Protein AF-A0A377E6G8-F1 (afdb_monomer_lite)

pLDDT: mean 90.32, std 9.25, range [52.38, 97.38]

Radius of gyration: 13.07 Å; chains: 1; bounding box: 34×19×31 Å

Organism: Escherichia coli (NCBI:txid562)

InterPro domains:
  IPR001453 MoaB/Mog domain [PF00994] (5-73)
  IPR012245 Molybdenum cofactor biosynthesis protein MoaB [PTHR43232] (8-83)
  IPR036425 MoaB/Mog-like domain superfamily [G3DSA:3.40.980.10] (3-87)
  IPR036425 MoaB/Mog-like domain superfamily [SSF53218] (5-85)

Foldseek 3Di:
DVPDCVVCVVQAPFWPAVLLVVLLVQVCVVPNPVSVVWPWTWGAHPLDTDTDTDPDPVSVCSSCPVPVVLQCPPPRPPHHSVVSHDD

Sequence (87 aa):
MIRLPKHLLPLFDREVEGFGEVFRMLSFEEIGTSTLQSRAVAGVANKTLIFAMPGSTKACRTAWENIIAPQLDARTRPCNFHPHLKK

Secondary structure (DSSP, 8-state):
-TTHHHHHGGG-SEE-HHHHHHHHHHHHHHHGGGGGG---EEEEETTEEEEE--SSHHHHHHHIIIIIHHHH-TT-SS--SGGGS--

Structure (mmCIF, N/CA/C/O backbone):
data_AF-A0A377E6G8-F1
#
_entry.id   AF-A0A377E6G8-F1
#
loop_
_atom_site.group_PDB
_atom_site.id
_atom_site.type_symbol
_atom_site.label_atom_id
_atom_site.label_alt_id
_atom_site.label_comp_id
_atom_site.label_asym_id
_atom_site.label_entity_id
_atom_site.label_seq_id
_atom_site.pdbx_PDB_ins_code
_atom_site.Cartn_x
_atom_site.Cartn_y
_atom_site.Cartn_z
_atom_site.occupancy
_atom_site.B_iso_or_equiv
_atom_site.auth_seq_id
_atom_site.auth_comp_id
_atom_site.auth_asym_id
_atom_site.auth_atom_id
_atom_site.pdbx_PDB_model_num
ATOM 1 N N . MET A 1 1 ? 14.365 2.567 3.049 1.00 54.97 1 MET A N 1
ATOM 2 C CA . MET A 1 1 ? 13.216 1.632 3.151 1.00 54.97 1 MET A CA 1
ATOM 3 C C . MET A 1 1 ? 13.493 0.326 3.922 1.00 54.97 1 MET A C 1
ATOM 5 O O . MET A 1 1 ? 12.555 -0.413 4.209 1.00 54.97 1 MET A O 1
ATOM 9 N N . ILE A 1 2 ? 14.742 0.041 4.336 1.00 52.38 2 ILE A N 1
ATOM 10 C CA . ILE A 1 2 ? 15.145 -1.226 4.997 1.00 52.38 2 ILE A CA 1
ATOM 11 C C . ILE A 1 2 ? 14.632 -1.371 6.459 1.00 52.38 2 ILE A C 1
ATOM 13 O O . ILE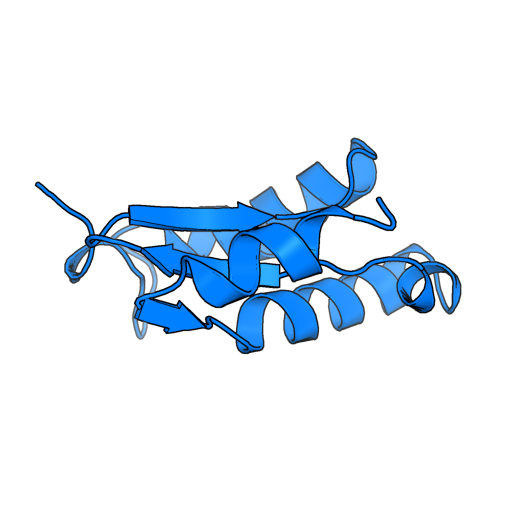 A 1 2 ? 14.664 -2.458 7.038 1.00 52.38 2 ILE A O 1
ATOM 17 N N . ARG A 1 3 ? 13.999 -0.349 7.051 1.00 60.19 3 ARG A N 1
ATOM 18 C CA . ARG A 1 3 ? 13.510 -0.427 8.445 1.00 60.19 3 ARG A CA 1
ATOM 19 C C . ARG A 1 3 ? 11.991 -0.453 8.640 1.00 60.19 3 ARG A C 1
ATOM 21 O O . ARG A 1 3 ? 11.566 -0.853 9.707 1.00 60.19 3 ARG A O 1
ATOM 28 N N . LEU A 1 4 ? 11.182 -0.080 7.650 1.00 66.50 4 LEU A N 1
ATOM 29 C CA . LEU A 1 4 ? 9.753 0.178 7.881 1.00 66.50 4 LEU A CA 1
ATOM 30 C C . LEU A 1 4 ? 8.928 -1.069 8.296 1.00 66.50 4 LEU A C 1
ATOM 32 O O . LEU A 1 4 ? 8.253 -0.994 9.317 1.00 66.50 4 LEU A O 1
ATOM 36 N N . PRO A 1 5 ? 9.038 -2.237 7.629 1.00 70.62 5 PRO A N 1
ATOM 37 C CA . PRO A 1 5 ? 8.220 -3.410 7.958 1.00 70.62 5 PRO A CA 1
ATOM 38 C C . PRO A 1 5 ? 8.481 -3.950 9.366 1.00 70.62 5 PRO A C 1
ATOM 40 O O . PRO A 1 5 ? 7.547 -4.191 10.116 1.00 70.62 5 PRO A O 1
ATOM 43 N N . LYS A 1 6 ? 9.751 -4.051 9.779 1.00 74.00 6 LYS A N 1
ATOM 44 C CA . LYS A 1 6 ? 10.121 -4.609 11.092 1.00 74.00 6 LYS A CA 1
ATOM 45 C C . LYS A 1 6 ? 9.575 -3.819 12.290 1.00 74.00 6 LYS A C 1
ATOM 47 O O . LYS A 1 6 ? 9.512 -4.365 13.381 1.00 74.00 6 LYS A O 1
ATOM 52 N N . HIS A 1 7 ? 9.234 -2.544 12.101 1.00 81.00 7 HIS A N 1
ATOM 53 C CA . HIS A 1 7 ? 8.663 -1.706 13.157 1.00 81.00 7 HIS A CA 1
ATOM 54 C C . HIS A 1 7 ? 7.134 -1.666 13.117 1.00 81.00 7 HIS A C 1
ATOM 56 O O . HIS A 1 7 ? 6.526 -1.411 14.147 1.00 81.00 7 HIS A O 1
ATOM 62 N N . LEU A 1 8 ? 6.523 -1.907 11.953 1.00 84.19 8 LEU A N 1
ATOM 63 C CA . LEU A 1 8 ? 5.070 -1.864 11.789 1.00 84.19 8 LEU A CA 1
ATOM 64 C C . LEU A 1 8 ? 4.404 -3.217 12.041 1.00 84.19 8 LEU A C 1
ATOM 66 O O . LEU A 1 8 ? 3.344 -3.245 12.651 1.00 84.19 8 LEU A O 1
ATOM 70 N N . LEU A 1 9 ? 5.038 -4.322 11.635 1.00 86.81 9 LEU A N 1
ATOM 71 C CA . LEU A 1 9 ? 4.488 -5.671 11.804 1.00 86.81 9 LEU A CA 1
ATOM 72 C C . LEU A 1 9 ? 4.074 -5.986 13.256 1.00 86.81 9 LEU A C 1
ATOM 74 O O . LEU A 1 9 ? 2.964 -6.473 13.440 1.00 86.81 9 LEU A O 1
ATOM 78 N N . PRO A 1 10 ? 4.866 -5.652 14.300 1.00 90.88 10 PRO A N 1
ATOM 79 C CA . PRO A 1 10 ? 4.463 -5.913 15.685 1.00 90.88 10 PRO A CA 1
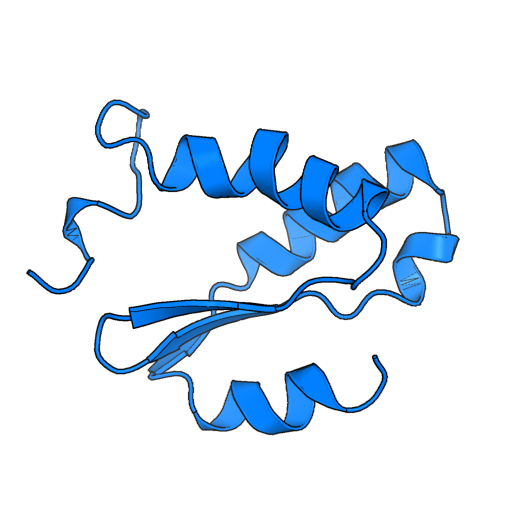ATOM 80 C C . PRO A 1 10 ? 3.294 -5.050 16.180 1.00 90.88 10 PRO A C 1
ATOM 82 O O . PRO A 1 10 ? 2.763 -5.314 17.253 1.00 90.88 10 PRO A O 1
ATOM 85 N N . LEU A 1 11 ? 2.940 -3.986 15.453 1.00 89.75 11 LEU A N 1
ATOM 86 C CA . LEU A 1 11 ? 1.859 -3.070 15.820 1.00 89.75 11 LEU A CA 1
ATOM 87 C C . LEU A 1 11 ? 0.523 -3.462 15.182 1.00 89.75 11 LEU A C 1
ATOM 89 O O . LEU A 1 11 ? -0.501 -2.884 15.537 1.00 89.75 11 LEU A O 1
ATOM 93 N N . PHE A 1 12 ? 0.527 -4.378 14.213 1.00 92.38 12 PHE A N 1
ATOM 94 C CA . PHE A 1 12 ? -0.686 -4.792 13.524 1.00 92.38 12 PHE A CA 1
ATOM 95 C C . PHE A 1 12 ? -1.455 -5.824 14.348 1.00 92.38 12 PHE A C 1
ATOM 97 O O . PHE A 1 12 ? -0.913 -6.852 14.739 1.00 92.38 12 PHE A O 1
ATOM 104 N N . ASP A 1 13 ? -2.752 -5.580 14.529 1.00 92.69 13 ASP A N 1
ATOM 105 C CA . ASP A 1 13 ? -3.695 -6.593 15.010 1.00 92.69 13 ASP A CA 1
ATOM 106 C C . ASP A 1 13 ? -3.878 -7.694 13.954 1.00 92.69 13 ASP A C 1
ATOM 108 O O . ASP A 1 13 ? -4.120 -8.859 14.269 1.00 92.69 13 ASP A O 1
ATOM 112 N N . ARG A 1 14 ? -3.804 -7.306 12.675 1.00 91.75 14 ARG A N 1
ATOM 113 C CA . ARG A 1 14 ? -3.886 -8.202 11.522 1.00 91.75 14 ARG A CA 1
ATOM 114 C C . ARG A 1 14 ? -3.081 -7.643 10.358 1.00 91.75 14 ARG A C 1
ATOM 116 O O . ARG A 1 14 ? -3.260 -6.483 9.987 1.00 91.75 14 ARG A O 1
ATOM 123 N N . GLU A 1 15 ? -2.259 -8.479 9.738 1.00 94.38 15 GLU A N 1
ATOM 124 C CA . GLU A 1 15 ? -1.587 -8.149 8.481 1.00 94.38 15 GLU A CA 1
ATOM 125 C C . GLU A 1 15 ? -2.543 -8.287 7.282 1.00 94.38 15 GLU A C 1
ATOM 127 O O . GLU A 1 15 ? -3.396 -9.173 7.234 1.00 94.38 15 GLU A O 1
ATOM 132 N N . VAL A 1 16 ? -2.414 -7.388 6.305 1.00 95.25 16 VAL A N 1
ATOM 133 C CA . VAL A 1 16 ? -3.104 -7.454 5.011 1.00 95.25 16 VAL A CA 1
ATOM 134 C C . VAL A 1 16 ? -2.076 -7.890 3.969 1.00 95.25 16 VAL A C 1
ATOM 136 O O . VAL A 1 16 ? -1.561 -7.080 3.195 1.00 95.25 16 VAL A O 1
ATOM 139 N N . GLU A 1 17 ? -1.751 -9.183 3.979 1.00 93.50 17 GLU A N 1
ATOM 140 C CA . GLU A 1 17 ? -0.682 -9.780 3.159 1.00 93.50 17 GLU A CA 1
ATOM 141 C C . GLU A 1 17 ? -0.870 -9.489 1.660 1.00 93.50 17 GLU A C 1
ATOM 143 O O . GLU A 1 17 ? 0.075 -9.094 0.967 1.00 93.50 17 GLU A O 1
ATOM 148 N N . GLY A 1 18 ? -2.124 -9.542 1.189 1.00 94.75 18 GLY A N 1
ATOM 149 C CA . GLY A 1 18 ? -2.483 -9.306 -0.211 1.00 94.75 18 GLY A CA 1
ATOM 150 C C . GLY A 1 18 ? -2.069 -7.931 -0.753 1.00 94.75 18 GLY A C 1
ATOM 151 O O . GLY A 1 18 ? -1.833 -7.796 -1.951 1.00 94.75 18 GLY A O 1
ATOM 152 N N . PHE A 1 19 ? -1.896 -6.910 0.098 1.00 95.94 19 PHE A N 1
ATOM 153 C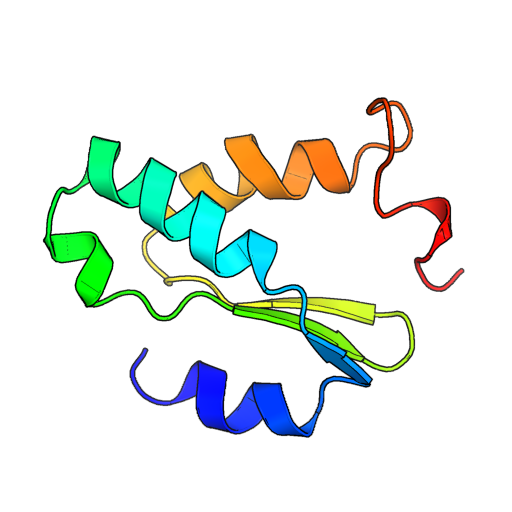 CA . PHE A 1 19 ? -1.389 -5.612 -0.362 1.00 95.94 19 PHE A CA 1
ATOM 154 C C . PHE A 1 19 ? 0.038 -5.724 -0.901 1.00 95.94 19 PHE A C 1
ATOM 156 O O . PHE A 1 19 ? 0.332 -5.237 -1.991 1.00 95.94 19 PHE A O 1
ATOM 163 N N . GLY A 1 20 ? 0.933 -6.364 -0.143 1.00 93.81 20 GLY A N 1
ATOM 164 C CA . GLY A 1 20 ? 2.334 -6.490 -0.531 1.00 93.81 20 GLY A CA 1
ATOM 165 C C . GLY A 1 20 ? 2.504 -7.346 -1.784 1.00 93.81 20 GLY A C 1
ATOM 166 O O . GLY A 1 20 ? 3.342 -7.037 -2.629 1.00 93.81 20 GLY A O 1
ATOM 167 N N . GLU A 1 21 ? 1.703 -8.403 -1.911 1.00 95.12 21 GLU A N 1
ATOM 168 C CA . GLU A 1 21 ? 1.709 -9.311 -3.060 1.00 95.12 21 GLU A CA 1
ATOM 169 C C . GLU A 1 21 ? 1.255 -8.617 -4.343 1.00 95.12 21 GLU A C 1
ATOM 171 O O . GLU A 1 21 ? 2.015 -8.569 -5.312 1.00 95.12 21 GLU A O 1
ATOM 176 N N . VAL A 1 22 ? 0.064 -8.009 -4.330 1.00 96.62 22 VAL A N 1
ATOM 177 C CA . VAL A 1 22 ? -0.486 -7.307 -5.498 1.00 96.62 22 VAL A CA 1
ATOM 178 C C . VAL A 1 22 ? 0.395 -6.119 -5.872 1.00 96.62 22 VAL A C 1
ATOM 180 O O . VAL A 1 22 ? 0.704 -5.922 -7.045 1.00 96.62 22 VAL A O 1
ATOM 183 N N . PHE A 1 23 ? 0.889 -5.364 -4.888 1.00 96.12 23 PHE A N 1
ATOM 184 C CA . PHE A 1 23 ? 1.808 -4.260 -5.151 1.00 96.12 23 PHE A CA 1
ATOM 185 C C . PHE A 1 23 ? 3.089 -4.726 -5.851 1.00 96.12 23 PHE A C 1
ATOM 187 O O . PHE A 1 23 ? 3.541 -4.082 -6.801 1.00 96.12 23 PHE A O 1
ATOM 194 N N . ARG A 1 24 ? 3.686 -5.839 -5.400 1.00 95.12 24 ARG A N 1
ATOM 195 C CA . ARG A 1 24 ? 4.898 -6.385 -6.024 1.00 95.12 24 ARG A CA 1
ATOM 196 C C . ARG A 1 24 ? 4.629 -6.924 -7.421 1.00 95.12 24 ARG A C 1
ATOM 198 O O . ARG A 1 24 ? 5.501 -6.744 -8.266 1.00 95.12 24 ARG A O 1
ATOM 205 N N . MET A 1 25 ? 3.462 -7.528 -7.653 1.00 96.44 25 MET A N 1
ATOM 206 C CA . MET A 1 25 ? 3.021 -8.002 -8.969 1.00 96.44 25 MET A CA 1
ATOM 207 C C . MET A 1 25 ? 2.929 -6.842 -9.966 1.00 96.44 25 MET A C 1
ATOM 209 O O . MET A 1 25 ? 3.634 -6.851 -10.969 1.00 96.44 25 MET A O 1
ATOM 213 N N . LEU A 1 26 ? 2.169 -5.793 -9.639 1.00 95.69 26 LEU A N 1
ATOM 214 C CA . LEU A 1 26 ? 2.038 -4.605 -10.493 1.00 95.69 26 LEU A CA 1
ATOM 215 C C . LEU A 1 26 ? 3.385 -3.895 -10.692 1.00 95.69 26 LEU A C 1
ATOM 217 O O . LEU A 1 26 ? 3.750 -3.498 -11.795 1.00 95.69 26 LEU A O 1
ATOM 221 N N . SER A 1 27 ? 4.182 -3.788 -9.627 1.00 94.00 27 SER A N 1
ATOM 222 C CA . SER A 1 27 ? 5.522 -3.201 -9.722 1.00 94.00 27 SER A CA 1
ATOM 223 C C . SER A 1 27 ? 6.466 -4.049 -10.579 1.00 94.00 27 SER A C 1
ATOM 225 O O . SER A 1 27 ? 7.356 -3.500 -11.219 1.00 94.00 27 SER A O 1
ATOM 227 N N . PHE A 1 28 ? 6.307 -5.373 -10.620 1.00 95.44 28 PHE A N 1
ATOM 228 C CA . PHE A 1 28 ? 7.118 -6.222 -11.492 1.00 95.44 28 PHE A CA 1
ATOM 229 C C . PHE A 1 28 ? 6.862 -5.899 -12.967 1.00 95.44 28 PHE A C 1
ATOM 231 O O . PHE A 1 28 ? 7.813 -5.802 -13.736 1.00 95.44 28 PHE A O 1
ATOM 238 N N . GLU A 1 29 ? 5.609 -5.651 -13.347 1.00 95.00 29 GLU A N 1
ATOM 239 C CA . GLU A 1 29 ? 5.262 -5.231 -14.710 1.00 95.00 29 GLU A CA 1
ATOM 240 C C . GLU A 1 29 ? 5.844 -3.850 -15.055 1.00 95.00 29 GLU A C 1
ATOM 242 O O . GLU A 1 29 ? 6.277 -3.617 -16.181 1.00 95.00 29 GLU A O 1
ATOM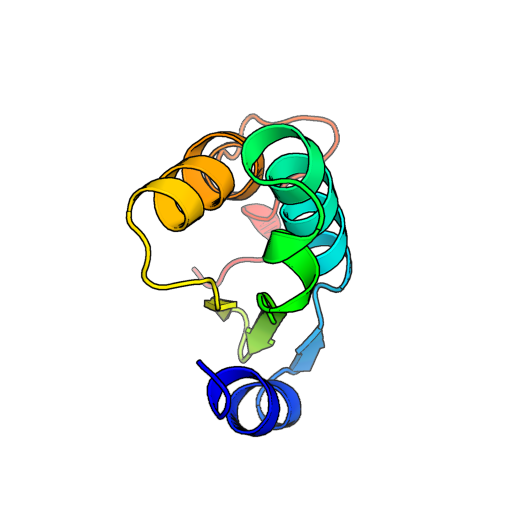 247 N N . GLU A 1 30 ? 5.925 -2.937 -14.081 1.00 91.25 30 GLU A N 1
ATOM 248 C CA . GLU A 1 30 ? 6.392 -1.566 -14.316 1.00 91.25 30 GLU A CA 1
ATOM 249 C C . GLU A 1 30 ? 7.914 -1.351 -14.225 1.00 91.25 30 GLU A C 1
ATOM 251 O O . GLU A 1 30 ? 8.442 -0.439 -14.872 1.00 91.25 30 GLU A O 1
ATOM 256 N N . ILE A 1 31 ? 8.606 -2.077 -13.338 1.00 91.56 31 ILE A N 1
ATOM 257 C CA . ILE A 1 31 ? 10.034 -1.873 -13.008 1.00 91.56 31 ILE A CA 1
ATOM 258 C C . ILE A 1 31 ? 10.849 -3.178 -12.963 1.00 91.56 31 ILE A C 1
ATOM 260 O O . ILE A 1 31 ? 12.033 -3.160 -12.602 1.00 91.56 31 ILE A O 1
ATOM 264 N N . GLY A 1 32 ? 10.239 -4.311 -13.320 1.00 93.50 32 GLY A N 1
ATOM 265 C CA . GLY A 1 32 ? 10.886 -5.618 -13.364 1.00 93.50 32 GLY A CA 1
ATOM 266 C C . GLY A 1 32 ? 11.376 -6.092 -11.998 1.00 93.50 32 GLY A C 1
ATOM 267 O O . GLY A 1 32 ? 10.773 -5.849 -10.949 1.00 93.50 32 GLY A O 1
ATOM 268 N N . THR A 1 33 ? 12.537 -6.745 -11.999 1.00 94.19 33 THR A N 1
ATOM 269 C CA . THR A 1 33 ? 13.174 -7.324 -10.804 1.00 94.19 33 THR A CA 1
ATOM 270 C C . THR A 1 33 ? 13.513 -6.295 -9.722 1.00 94.19 33 THR A C 1
ATOM 272 O O . THR A 1 33 ? 13.673 -6.667 -8.560 1.00 94.19 33 THR A O 1
ATOM 275 N N . SER A 1 34 ? 13.537 -4.996 -10.048 1.00 90.31 34 SER A N 1
ATOM 276 C CA . SER A 1 34 ? 13.703 -3.911 -9.071 1.00 90.31 34 SER A CA 1
ATOM 277 C C . SER A 1 34 ? 12.630 -3.933 -7.971 1.00 90.31 34 SER A C 1
ATOM 279 O O . SER A 1 34 ? 12.882 -3.471 -6.857 1.00 90.31 34 SER A O 1
ATOM 281 N N . THR A 1 35 ? 11.459 -4.530 -8.238 1.00 91.69 35 THR A N 1
ATOM 282 C CA . THR A 1 35 ? 10.394 -4.749 -7.244 1.00 91.69 35 THR A CA 1
ATOM 283 C C . THR A 1 35 ? 10.870 -5.542 -6.018 1.00 91.69 35 THR A C 1
ATOM 285 O O . THR A 1 35 ? 10.388 -5.304 -4.913 1.00 91.69 35 THR A O 1
ATOM 288 N N . LEU A 1 36 ? 11.883 -6.411 -6.161 1.00 89.81 36 LEU A N 1
ATOM 289 C CA . LEU A 1 36 ? 12.448 -7.206 -5.059 1.00 89.81 36 LEU A CA 1
ATOM 290 C C . LEU A 1 36 ? 13.033 -6.339 -3.933 1.00 89.81 36 LEU A C 1
ATOM 292 O O . LEU A 1 36 ? 13.111 -6.775 -2.787 1.00 89.81 36 LEU A O 1
ATOM 296 N N . GLN A 1 37 ? 13.422 -5.098 -4.234 1.00 87.19 37 GLN A N 1
ATOM 297 C CA . GLN A 1 37 ? 13.927 -4.151 -3.234 1.00 87.19 37 GLN A CA 1
ATOM 298 C C . GLN A 1 37 ? 12.798 -3.483 -2.426 1.00 87.19 37 GLN A C 1
ATOM 300 O O . GLN A 1 37 ? 13.050 -2.846 -1.395 1.00 87.19 37 GLN A O 1
ATOM 305 N N . SER A 1 38 ? 11.548 -3.624 -2.871 1.00 83.75 38 SER A N 1
ATOM 306 C CA . SER A 1 38 ? 10.373 -3.039 -2.234 1.00 83.75 38 SER A CA 1
ATOM 307 C C . SER A 1 38 ? 9.793 -3.990 -1.195 1.00 83.75 38 SER A C 1
ATOM 309 O O . SER A 1 38 ? 9.353 -5.095 -1.494 1.00 83.75 38 SER A O 1
ATOM 311 N N . ARG A 1 39 ? 9.725 -3.527 0.055 1.00 88.75 39 ARG A N 1
ATOM 312 C CA . ARG A 1 39 ? 9.080 -4.256 1.158 1.00 88.75 39 ARG A CA 1
ATOM 313 C C . ARG A 1 39 ? 7.807 -3.534 1.579 1.00 88.75 39 ARG A C 1
ATOM 315 O O . ARG A 1 39 ? 7.716 -3.032 2.696 1.00 88.75 39 ARG A O 1
ATOM 322 N N . ALA A 1 40 ? 6.892 -3.403 0.621 1.00 92.94 40 ALA A N 1
ATOM 323 C CA . ALA A 1 40 ? 5.565 -2.864 0.866 1.00 92.94 40 ALA A CA 1
ATOM 324 C C . ALA A 1 40 ? 4.769 -3.838 1.744 1.00 92.94 40 ALA A C 1
ATOM 326 O O . ALA A 1 40 ? 4.818 -5.050 1.519 1.00 92.94 40 ALA A O 1
ATOM 327 N N . VAL A 1 41 ? 4.078 -3.303 2.745 1.00 95.00 41 VAL A N 1
ATOM 328 C CA . VAL A 1 41 ? 3.295 -4.060 3.725 1.00 95.00 41 VAL A CA 1
ATOM 329 C C . VAL A 1 41 ? 2.081 -3.238 4.140 1.00 95.00 41 VAL A C 1
ATOM 331 O O . VAL A 1 41 ? 2.134 -2.008 4.131 1.00 95.00 41 VAL A O 1
ATOM 334 N N . ALA A 1 42 ? 0.991 -3.900 4.500 1.00 96.00 42 ALA A N 1
ATOM 335 C CA . ALA A 1 42 ? -0.172 -3.245 5.072 1.00 96.00 42 ALA A CA 1
ATOM 336 C C . ALA A 1 42 ? -0.740 -4.063 6.223 1.00 96.00 42 ALA A C 1
ATOM 338 O O . ALA A 1 42 ? -0.511 -5.266 6.321 1.00 96.00 42 ALA A O 1
ATOM 339 N N . GLY A 1 43 ? -1.494 -3.404 7.088 1.00 94.69 43 GLY A N 1
ATOM 340 C CA . GLY A 1 43 ? -2.117 -4.038 8.237 1.00 94.69 43 GLY A CA 1
ATOM 341 C C . GLY A 1 43 ? -3.209 -3.174 8.836 1.00 94.69 43 GLY A C 1
ATOM 342 O O . GLY A 1 43 ? -3.383 -2.009 8.474 1.00 94.69 43 GLY A O 1
ATOM 343 N N . VAL A 1 44 ? -3.950 -3.762 9.763 1.00 94.56 44 VAL A N 1
ATOM 344 C CA . VAL A 1 44 ? -4.927 -3.069 10.596 1.00 94.56 44 VAL A CA 1
ATOM 345 C C . VAL A 1 44 ? -4.377 -3.012 12.012 1.00 94.56 44 VAL A C 1
ATOM 347 O O . VAL A 1 44 ? -3.986 -4.040 12.558 1.00 94.56 44 VAL A O 1
ATOM 350 N N . ALA A 1 45 ? -4.377 -1.824 12.606 1.00 93.75 45 ALA A N 1
ATOM 351 C CA . ALA A 1 45 ? -4.082 -1.609 14.019 1.00 93.75 45 ALA A CA 1
ATOM 352 C C . ALA A 1 45 ? -5.160 -0.703 14.620 1.00 93.75 45 ALA A C 1
ATOM 354 O O . ALA A 1 45 ? -5.407 0.390 14.113 1.00 93.75 45 ALA A O 1
ATOM 355 N N . ASN A 1 46 ? -5.844 -1.142 15.673 1.00 91.19 46 ASN A N 1
ATOM 356 C CA . ASN A 1 46 ? -6.937 -0.419 16.325 1.00 91.19 46 ASN A CA 1
ATOM 357 C C . ASN A 1 46 ? -7.996 0.108 15.328 1.00 91.19 46 ASN A C 1
ATOM 359 O O . ASN A 1 46 ? -8.344 1.293 15.325 1.00 91.19 46 ASN A O 1
ATOM 363 N N . LYS A 1 47 ? -8.462 -0.765 14.419 1.00 89.81 47 LYS A N 1
ATOM 364 C CA . LYS A 1 47 ? -9.389 -0.431 13.308 1.00 89.81 47 LYS A CA 1
ATOM 365 C C . LYS A 1 47 ? -8.892 0.678 12.365 1.00 89.81 47 LYS A C 1
ATOM 367 O O . LYS A 1 47 ? -9.678 1.270 11.626 1.00 89.81 47 LYS A O 1
ATOM 372 N N . THR A 1 48 ? -7.594 0.962 12.392 1.00 92.06 48 THR A N 1
ATOM 373 C CA . THR A 1 48 ? -6.921 1.898 11.494 1.00 92.06 48 THR A CA 1
ATOM 374 C C . THR A 1 48 ? -6.171 1.093 10.449 1.00 92.06 48 THR A C 1
ATOM 376 O O . THR A 1 48 ? -5.341 0.251 10.786 1.00 92.06 48 THR A O 1
ATOM 379 N N . LEU A 1 49 ? -6.483 1.339 9.181 1.00 94.06 49 LEU A N 1
ATOM 380 C CA . LEU A 1 49 ? -5.809 0.715 8.052 1.00 94.06 49 LEU A CA 1
ATOM 381 C C . LEU A 1 49 ? -4.491 1.454 7.789 1.00 94.06 49 LEU A C 1
ATOM 383 O O . LEU A 1 49 ? -4.481 2.675 7.633 1.00 94.06 49 LEU A O 1
ATOM 387 N N . ILE A 1 50 ? -3.380 0.725 7.760 1.00 94.31 50 ILE A N 1
ATOM 388 C CA . ILE A 1 50 ? -2.033 1.275 7.598 1.00 94.31 50 ILE A CA 1
ATOM 389 C C . ILE A 1 50 ? -1.414 0.661 6.346 1.00 94.31 50 ILE A C 1
ATOM 391 O O . ILE A 1 50 ? -1.254 -0.554 6.270 1.00 94.31 50 ILE A O 1
ATOM 395 N N . PHE A 1 51 ? -1.017 1.506 5.392 1.00 94.69 51 PHE A N 1
ATOM 396 C CA . PHE A 1 51 ? -0.269 1.107 4.200 1.00 94.69 51 PHE A CA 1
ATOM 397 C C . PHE A 1 51 ? 1.145 1.677 4.250 1.00 94.69 51 PHE A C 1
ATOM 399 O O . PHE A 1 51 ? 1.346 2.889 4.315 1.00 94.69 51 PHE A O 1
ATOM 406 N N . ALA A 1 52 ? 2.135 0.799 4.177 1.00 94.00 52 ALA A N 1
ATOM 407 C CA . ALA A 1 52 ? 3.541 1.145 4.102 1.00 94.00 52 ALA A CA 1
ATOM 408 C C . ALA A 1 52 ? 4.079 0.755 2.726 1.00 94.00 52 ALA A C 1
ATOM 410 O O . ALA A 1 52 ? 4.153 -0.422 2.381 1.00 94.00 52 ALA A O 1
ATOM 411 N N . MET A 1 53 ? 4.474 1.751 1.937 1.00 92.12 53 MET A N 1
ATOM 412 C CA . MET A 1 53 ? 4.895 1.572 0.546 1.00 92.12 53 MET A CA 1
ATOM 413 C C . MET A 1 53 ? 6.165 2.375 0.234 1.00 92.12 53 MET A C 1
ATOM 415 O O . MET A 1 53 ? 6.611 3.180 1.062 1.00 92.12 53 MET A O 1
ATOM 419 N N . PRO A 1 54 ? 6.790 2.159 -0.936 1.00 89.38 54 PRO A N 1
ATOM 420 C CA . PRO A 1 54 ? 7.976 2.902 -1.306 1.00 89.38 54 PRO A CA 1
ATOM 421 C C . PRO A 1 54 ? 7.749 4.400 -1.506 1.00 89.38 54 PRO A C 1
ATOM 423 O O . PRO A 1 54 ? 6.786 4.797 -2.137 1.00 89.38 54 PRO A O 1
ATOM 426 N N . GLY A 1 55 ? 8.689 5.233 -1.048 1.00 86.62 55 GLY A N 1
ATOM 427 C CA . GLY A 1 55 ? 8.646 6.695 -1.189 1.00 86.62 55 GLY A CA 1
ATOM 428 C C . GLY A 1 55 ? 8.924 7.227 -2.600 1.00 86.62 55 GLY A C 1
ATOM 429 O O . GLY A 1 55 ? 9.089 8.429 -2.765 1.00 86.62 55 GLY A O 1
ATOM 430 N N . SER A 1 56 ? 9.013 6.357 -3.610 1.00 89.25 56 SER A N 1
ATOM 431 C CA . SER A 1 56 ? 9.035 6.795 -5.007 1.00 89.25 56 SER A CA 1
ATOM 432 C C . SER A 1 56 ? 7.629 7.229 -5.406 1.00 89.25 56 SER A C 1
ATOM 434 O O . SER A 1 56 ? 6.681 6.471 -5.218 1.00 89.25 56 SER A O 1
ATOM 436 N N . THR A 1 57 ? 7.486 8.402 -6.023 1.00 91.94 57 THR A N 1
ATOM 437 C CA . THR A 1 57 ? 6.185 8.905 -6.493 1.00 91.94 57 THR A CA 1
ATOM 438 C C . THR A 1 57 ? 5.487 7.919 -7.429 1.00 91.94 57 THR A C 1
ATOM 440 O O . THR A 1 57 ? 4.269 7.776 -7.365 1.00 91.94 57 THR A O 1
ATOM 443 N N . LYS A 1 58 ? 6.254 7.198 -8.260 1.00 91.50 58 LYS A N 1
ATOM 444 C CA . LYS A 1 58 ? 5.716 6.169 -9.160 1.00 91.50 58 LYS A CA 1
ATOM 445 C C . LYS A 1 58 ? 5.091 5.019 -8.363 1.00 91.50 58 LYS A C 1
ATOM 447 O O . LYS A 1 58 ? 3.937 4.694 -8.585 1.00 91.50 58 LYS A O 1
ATOM 452 N N . ALA A 1 59 ? 5.797 4.508 -7.354 1.00 92.12 59 ALA A N 1
ATOM 453 C CA . ALA A 1 59 ? 5.283 3.465 -6.466 1.00 92.12 59 ALA A CA 1
ATOM 454 C C . ALA A 1 59 ? 4.037 3.914 -5.685 1.00 92.12 59 ALA A C 1
ATOM 456 O O . ALA A 1 59 ? 3.070 3.161 -5.591 1.00 92.12 59 ALA A O 1
ATOM 457 N N . CYS A 1 60 ? 4.030 5.145 -5.160 1.00 94.44 60 CYS A N 1
ATOM 458 C CA . CYS A 1 60 ? 2.850 5.703 -4.498 1.00 94.44 60 CYS A CA 1
ATOM 459 C C . CYS A 1 60 ? 1.649 5.773 -5.448 1.00 94.44 60 CYS A C 1
ATOM 461 O O . CYS A 1 60 ? 0.536 5.455 -5.040 1.00 94.44 60 CYS A O 1
ATOM 463 N N . ARG A 1 61 ? 1.872 6.153 -6.713 1.00 95.62 61 ARG A N 1
ATOM 464 C CA . ARG A 1 61 ? 0.823 6.180 -7.736 1.00 95.62 61 ARG A CA 1
ATOM 465 C C . ARG A 1 61 ? 0.280 4.780 -8.017 1.00 95.62 61 ARG A C 1
ATOM 467 O O . ARG A 1 61 ? -0.925 4.591 -7.905 1.00 95.62 61 ARG A O 1
ATOM 474 N N . THR A 1 62 ? 1.150 3.802 -8.280 1.00 95.06 62 THR A N 1
ATOM 475 C CA . THR A 1 62 ? 0.754 2.403 -8.518 1.00 95.06 62 THR A CA 1
ATOM 476 C C . THR A 1 62 ? -0.052 1.845 -7.346 1.00 95.06 62 THR A C 1
ATOM 478 O O . THR A 1 62 ? -1.096 1.231 -7.550 1.00 95.06 62 THR A O 1
ATOM 481 N N . ALA A 1 63 ? 0.389 2.085 -6.106 1.00 96.44 63 ALA A N 1
ATOM 482 C CA . ALA A 1 63 ? -0.335 1.644 -4.917 1.00 96.44 63 ALA A CA 1
ATOM 483 C C . ALA A 1 63 ? -1.691 2.348 -4.766 1.00 96.44 63 ALA A C 1
ATOM 485 O O . ALA A 1 63 ? -2.684 1.702 -4.435 1.00 96.44 63 ALA A O 1
ATOM 486 N N . TRP A 1 64 ? -1.748 3.661 -4.997 1.00 96.94 64 TRP A N 1
ATOM 487 C CA . TRP A 1 64 ? -2.973 4.436 -4.841 1.00 96.94 64 TRP A CA 1
ATOM 488 C C . TRP A 1 64 ? -4.022 4.078 -5.890 1.00 96.94 64 TRP A C 1
ATOM 490 O O . TRP A 1 64 ? -5.124 3.669 -5.535 1.00 96.94 64 TRP A O 1
ATOM 500 N N . GLU A 1 65 ? -3.676 4.211 -7.168 1.00 97.38 65 GLU A N 1
ATOM 501 C CA . GLU A 1 65 ? -4.627 4.105 -8.275 1.00 97.38 65 GLU A CA 1
ATOM 502 C C . GLU A 1 65 ? -5.137 2.672 -8.449 1.00 97.38 65 GLU A C 1
ATOM 504 O O . GLU A 1 65 ? -6.333 2.468 -8.643 1.00 97.38 65 GLU A O 1
ATOM 509 N N . ASN A 1 66 ? -4.256 1.677 -8.306 1.00 96.94 66 ASN A N 1
ATOM 510 C CA . ASN A 1 66 ? -4.591 0.291 -8.638 1.00 96.94 66 ASN A CA 1
ATOM 511 C C . ASN A 1 66 ? -5.011 -0.559 -7.432 1.00 96.94 66 ASN A C 1
ATOM 513 O O . ASN A 1 66 ? -5.539 -1.652 -7.622 1.00 96.94 66 ASN A O 1
ATOM 517 N N . ILE A 1 67 ? -4.766 -0.105 -6.194 1.00 96.75 67 ILE A N 1
ATOM 518 C CA . ILE A 1 67 ? -5.022 -0.917 -4.992 1.00 96.75 67 ILE A CA 1
ATOM 519 C C . ILE A 1 67 ? -5.815 -0.138 -3.943 1.00 96.75 67 ILE A C 1
ATOM 521 O O . ILE A 1 67 ? -6.918 -0.540 -3.575 1.00 96.75 67 ILE A O 1
ATOM 525 N N . ILE A 1 68 ? -5.273 0.972 -3.441 1.00 96.62 68 ILE A N 1
ATOM 526 C CA . ILE A 1 68 ? -5.804 1.639 -2.245 1.00 96.62 68 ILE A CA 1
ATOM 527 C C . ILE A 1 68 ? -7.111 2.372 -2.551 1.00 96.62 68 ILE A C 1
ATOM 529 O O . ILE A 1 68 ? -8.083 2.187 -1.824 1.00 96.62 68 ILE A O 1
ATOM 533 N N . ALA A 1 69 ? -7.170 3.174 -3.617 1.00 96.81 69 ALA A N 1
ATOM 534 C CA . ALA A 1 69 ? -8.370 3.937 -3.950 1.00 96.81 69 ALA A CA 1
ATOM 535 C C . ALA A 1 69 ? -9.588 3.029 -4.220 1.00 96.81 69 ALA A C 1
ATOM 537 O O . ALA A 1 69 ? -10.628 3.270 -3.604 1.00 96.81 69 ALA A O 1
ATOM 538 N N . PRO A 1 70 ? -9.482 1.937 -5.010 1.00 96.50 70 PRO A N 1
ATOM 539 C CA . PRO A 1 70 ? -10.577 0.977 -5.145 1.00 96.50 70 PRO A CA 1
ATOM 540 C C . PRO A 1 70 ? -10.999 0.357 -3.809 1.00 96.50 70 PRO A C 1
ATOM 542 O O . PRO A 1 70 ? -12.187 0.199 -3.552 1.00 96.50 70 PRO A O 1
ATOM 545 N N . GLN A 1 71 ? -10.052 0.027 -2.929 1.00 96.56 71 GLN A N 1
ATOM 546 C CA . GLN A 1 71 ? -10.356 -0.611 -1.645 1.00 96.56 71 GLN A CA 1
ATOM 547 C C . GLN A 1 71 ? -10.903 0.350 -0.573 1.00 96.56 71 GLN A C 1
ATOM 549 O O . GLN A 1 71 ? -11.502 -0.107 0.405 1.00 96.56 71 GLN A O 1
ATOM 554 N N . LEU A 1 72 ? -10.726 1.662 -0.750 1.00 95.44 72 LEU A N 1
ATOM 555 C CA . LEU A 1 72 ? -11.323 2.706 0.090 1.00 95.44 72 LEU A CA 1
ATOM 556 C C . LEU A 1 72 ? -12.655 3.240 -0.462 1.00 95.44 72 LEU A C 1
ATOM 558 O O . LEU A 1 72 ? -13.405 3.870 0.284 1.00 95.44 72 LEU A O 1
ATOM 562 N N . ASP A 1 73 ? -12.983 2.978 -1.730 1.00 94.81 73 ASP A N 1
ATOM 563 C CA . ASP A 1 73 ? -14.293 3.310 -2.290 1.00 94.81 73 ASP A CA 1
ATOM 564 C C . ASP A 1 73 ? -15.360 2.330 -1.775 1.00 94.81 73 ASP A C 1
ATOM 566 O O . ASP A 1 73 ? -15.344 1.132 -2.068 1.00 94.81 73 ASP A O 1
ATOM 570 N N . ALA A 1 74 ? -16.338 2.860 -1.036 1.00 93.88 74 ALA A N 1
ATOM 571 C CA . ALA A 1 74 ? -17.456 2.099 -0.482 1.00 93.88 74 ALA A CA 1
ATOM 572 C C . ALA A 1 74 ? -18.302 1.380 -1.550 1.00 93.88 74 ALA A C 1
ATOM 574 O O . ALA A 1 74 ? -19.033 0.441 -1.229 1.00 93.88 74 ALA A O 1
ATOM 575 N N . ARG A 1 75 ? -18.228 1.821 -2.812 1.00 95.94 75 ARG A N 1
ATOM 576 C CA . ARG A 1 75 ? -18.996 1.279 -3.943 1.00 95.94 75 ARG A CA 1
ATOM 577 C C . ARG A 1 75 ? -18.320 0.077 -4.601 1.00 95.94 75 ARG A C 1
ATOM 579 O O . ARG A 1 75 ? -18.963 -0.600 -5.405 1.00 95.94 75 ARG A O 1
ATOM 586 N N . THR A 1 76 ? -17.054 -0.194 -4.281 1.00 96.75 76 THR A N 1
ATOM 587 C CA . THR A 1 76 ? -16.301 -1.309 -4.864 1.00 96.75 76 THR A CA 1
ATOM 588 C C . THR A 1 76 ? -16.914 -2.648 -4.476 1.00 96.75 76 THR A C 1
ATOM 590 O O . THR A 1 76 ? -17.230 -2.895 -3.311 1.00 96.75 76 THR A O 1
ATOM 593 N N . ARG A 1 77 ? -17.068 -3.518 -5.478 1.00 94.75 77 ARG A N 1
ATOM 594 C CA . ARG A 1 77 ? -17.603 -4.880 -5.365 1.00 94.75 77 ARG A CA 1
ATOM 595 C C . ARG A 1 77 ? -16.498 -5.900 -5.682 1.00 94.75 77 ARG A C 1
ATOM 597 O O . ARG A 1 77 ? -15.627 -5.584 -6.486 1.00 94.75 77 ARG A O 1
ATOM 604 N N . PRO A 1 78 ? -16.540 -7.120 -5.116 1.00 95.31 78 PRO A N 1
ATOM 605 C CA . PRO A 1 78 ? -17.569 -7.644 -4.211 1.00 95.31 78 PRO A CA 1
ATOM 606 C C . PRO A 1 78 ? -17.443 -7.144 -2.762 1.00 95.31 78 PRO A C 1
ATOM 608 O O . PRO A 1 78 ? -18.419 -7.211 -2.021 1.00 95.31 78 PRO A O 1
ATOM 611 N N . CYS A 1 79 ? -16.280 -6.628 -2.362 1.00 93.88 79 CYS A N 1
ATOM 612 C CA . CYS A 1 79 ? -16.010 -6.136 -1.011 1.00 93.88 79 CYS A CA 1
ATOM 613 C C . CYS A 1 79 ? -14.948 -5.021 -1.009 1.00 93.88 79 CYS A C 1
ATOM 615 O O . CYS A 1 79 ? -14.231 -4.833 -1.993 1.00 93.88 79 CYS A O 1
ATOM 617 N N . ASN A 1 80 ? -14.874 -4.276 0.099 1.00 94.94 80 ASN A N 1
ATOM 618 C CA . ASN A 1 80 ? -13.922 -3.186 0.343 1.00 94.94 80 ASN A CA 1
ATOM 619 C C . ASN A 1 80 ? -13.725 -2.967 1.860 1.00 94.94 80 ASN A C 1
ATOM 621 O O . ASN A 1 80 ? -14.400 -3.606 2.673 1.00 94.94 80 ASN A O 1
ATOM 625 N N . PHE A 1 81 ? -12.816 -2.070 2.262 1.00 92.69 81 PHE A N 1
ATOM 626 C CA . PHE A 1 81 ? -12.507 -1.846 3.683 1.00 92.69 81 PHE A CA 1
ATOM 627 C C . PHE A 1 81 ? -13.486 -0.922 4.413 1.00 92.69 81 PHE A C 1
ATOM 629 O O . PHE A 1 81 ? -13.475 -0.915 5.644 1.00 92.69 81 PHE A O 1
ATOM 636 N N . HIS A 1 82 ? -14.351 -0.181 3.712 1.00 91.56 82 HIS A N 1
ATOM 637 C CA . HIS A 1 82 ? -15.225 0.836 4.312 1.00 91.56 82 HIS A CA 1
ATOM 638 C C . HIS A 1 82 ? -16.051 0.338 5.524 1.00 91.56 82 HIS A C 1
ATOM 640 O O . HIS A 1 82 ? -16.107 1.054 6.524 1.00 91.56 82 HIS A O 1
ATOM 646 N N . PRO A 1 83 ? -16.646 -0.877 5.533 1.00 88.88 83 PRO A N 1
ATOM 647 C CA . PRO A 1 83 ? -17.398 -1.388 6.689 1.00 88.88 83 PRO A CA 1
ATOM 648 C C . PRO A 1 83 ? -16.548 -1.675 7.937 1.00 88.88 83 PRO A C 1
ATOM 650 O O . PRO A 1 83 ? -17.092 -1.845 9.027 1.00 88.88 83 PRO A O 1
ATOM 653 N N . HIS A 1 84 ? -15.227 -1.776 7.782 1.00 85.62 84 HIS A N 1
ATOM 654 C CA . HIS A 1 84 ? -14.294 -2.209 8.825 1.00 85.62 84 HIS A CA 1
ATOM 655 C C . HIS A 1 84 ? -13.464 -1.062 9.415 1.00 85.62 84 HIS A C 1
ATOM 657 O O . HIS A 1 84 ? -12.730 -1.277 10.383 1.00 85.62 84 HIS A O 1
ATOM 663 N N . LEU A 1 85 ? -13.578 0.144 8.855 1.00 82.31 85 LEU A N 1
ATOM 664 C CA . LEU A 1 85 ? -12.866 1.322 9.337 1.00 82.31 85 LEU A CA 1
ATOM 665 C C . LEU A 1 85 ? -13.524 1.895 10.596 1.00 82.31 85 LEU A C 1
ATOM 667 O O . LEU A 1 85 ? -14.735 1.791 10.813 1.00 82.31 85 LEU A O 1
ATOM 671 N N . LYS A 1 86 ? -12.697 2.499 11.452 1.00 77.44 86 LYS A N 1
ATOM 672 C CA . LYS A 1 86 ? -13.161 3.253 12.618 1.00 77.44 86 LYS A CA 1
ATOM 673 C C . LYS A 1 86 ? -14.095 4.389 12.164 1.00 77.44 86 LYS A C 1
ATOM 675 O O . LYS A 1 86 ? -13.775 5.088 11.206 1.00 77.44 86 LYS A O 1
ATOM 680 N N . LYS A 1 87 ? -15.236 4.534 12.844 1.00 60.22 87 LYS A N 1
ATOM 681 C CA . LYS A 1 87 ? -16.133 5.690 12.691 1.00 60.22 87 LYS A CA 1
ATOM 682 C C . LYS A 1 87 ? -15.539 6.930 13.342 1.00 60.22 87 LYS A C 1
ATOM 684 O O . LYS A 1 87 ? -14.878 6.760 14.395 1.00 60.22 87 LYS A O 1
#

=== Feature glossary ===
Key to the feature types in this record:

pLDDT. pLDDT is the predicted lDDT-Cα score: AlphaFold's confidence that the local environment of each residue (all inter-atomic distances within 15 Å) is correctly placed. It is a per-residue number between 0 and 100, with higher meaning more reliable.

Radius of gyration, Cα contacts, bounding box. The geometric summary reports three shape descriptors. Rg (radius of gyration) measures how spread out the Cα atoms are about their centre of mass; compact globular proteins have small Rg, elongated or unfolded ones large. Cα contacts (<8 Å, |i−j|>4) count long-range residue pairs in spatial proximity — high for tightly packed folds, near zero for rods or random coil. The bounding-box extents give the protein's footprint along x, y, z in Å.

Backbone torsions (φ/ψ). Backbone dihedral angles. Every residue except chain termini has a φ (preceding-C → N → Cα → C) and a ψ (N → Cα → C → next-N). They are reported in degrees following the IUPAC sign convention. Secondary structure is essentially a statement about which (φ, ψ) basin each residue occupies.

Contact-map, Ramachandran, and PAE plots. Plot images: a contact map (which residues are close in 3D, as an N×N binary image), a Ramachandran scatter (backbone torsion angles, revealing secondary-structure composition at a glance), and — for AlphaFold structures — a PAE heatmap (pairwise prediction confidence).

Predicted aligned error. Predicted Aligned Error (PAE) is an AlphaFold confidence matrix: entry (i, j) is the expected error in the position of residue j, in ångströms, when the prediction is superimposed on the true structure at residue i. Low PAE within a block of residues means that block is internally rigid and well-predicted; high PAE between two blocks means their relative placement is uncertain even if each block individually is confident.

Secondary structure (3-state, P-SEA). Three-state secondary structure (P-SEA) collapses the eight DSSP classes into helix 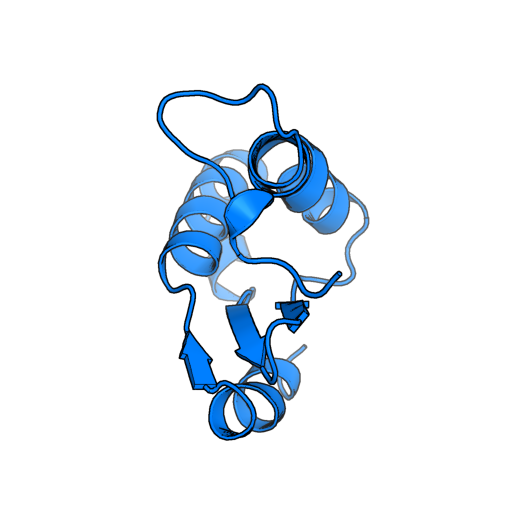(a), strand (b), and coil (c). P-SEA assigns these from Cα geometry alone — distances and angles — without requiring backbone oxygens, so it works on any Cα trace.

Solvent-accessible surface area. Solvent-accessible surface area (SASA) is the area in Å² traced out by the centre of a 1.4 Å probe sphere (a water molecule) rolled over the protein's van der Waals surface (Shrake–Rupley / Lee–Richards constructio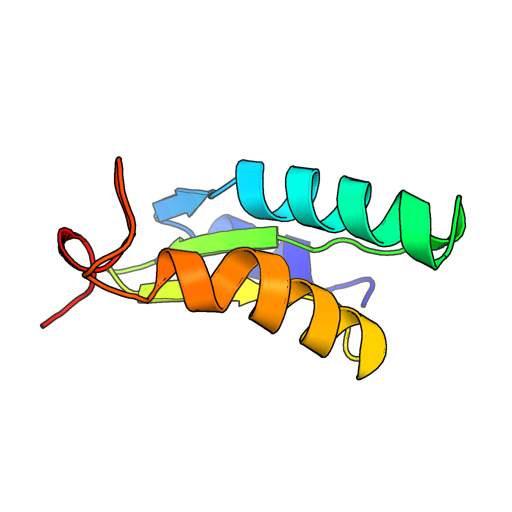n). Buried residues have near-zero SASA; fully exposed residues can exceed 200 Å². The total SASA scales roughly with the number of surface residues.

Foldseek 3Di. The Foldseek 3Di string encodes local tertiary geometry as a 20-letter alphabet — one character per residue — derived from the relative positions of nearby Cα atoms. Unlike the amino-acid sequence, 3Di is a direct function of the 3D structure, so two proteins with the same fold have similar 3Di strings even at low sequence identity.

B-factor. For experimental (PDB) structures, the B-factor (temperature factor) quantifies the positional spread of each atom in the crystal — a combination of thermal vibration and static disorder — in units of Å². High B-factors mark flexible loops or poorly resolved regions; low B-factors mark the rigid, well-ordered core.

mmCIF coordinates. The mmCIF block holds the 3D Cartesian coordinates of each backbone atom (N, Cα, C, O) in ångströms. mmCIF is the PDB's canonical archive format — a tagged-loop text representation of the atomic model.

InterPro / GO / CATH / organism. Functional annotations link the protein to curated databases. InterPro entries identify conserved domains and families by matching the sequence against member-database signatures (Pfam, PROSITE, CDD, …). Gene Ontology (GO) terms describe molecular function, biological process, and cellular component in a controlled vocabulary. CATH places the structure in a hierarchical fold classification (Class/Architecture/Topology/Homologous-superfamily). The organism is the source species.

Rendered structure images. Structure images are PyMOL renders from six orthogonal camera directions. Cartoon representation draws helices as coils and strands as arrows; sticks shows the backbone as bonds; surface shows the solvent-excluded envelope. Rainbow coloring maps sequence position to hue (blue→red, N→C); chain coloring assigns a distinct color per polypeptide.

Sequence. This is the polypeptide sequence — one letter per residue, N-terminus first. Length ranges from a few dozen residues for small domains to over a thousand for large multi-domain proteins.

Secondary structure (8-state, DSSP). The SS8 string is DSSP's per-residue secondary-structure call. α-helix (H) means an i→i+4 H-bond ladder; β-strand (E) means the residue participates in a β-sheet; 3₁₀ (G) and π (I) are tighter and wider helices; T/S are turns/bends; '-' is loop.

Nearest PDB structures. Structural nearest neighbors (via Foldseek easy-search vs the PDB). Reported per hit: target PDB id, E-value, and alignment TM-score. A TM-score above ~0.5 is the conventional threshold for 'same fold'.